Protein AF-A0A934B044-F1 (afdb_monomer)

Sequence (134 aa):
MINVTRPFIFTTALPPAIAAAASAAIVVIQREPERRTRLWSNRQRLFNGMQTLGFRMTPTVSPILPILVGNAATASAFAERLLTHGIYASAIRPPTVPDGTSRIRFTVTSEHTTEQIDEALHALDLAGRETGLL

Solvent-accessible surface area (backbone atoms only — not comparable to full-atom values): 7539 Å² total; per-residue (Å²): 132,94,82,78,63,55,79,68,73,77,45,83,78,78,56,67,70,58,55,50,52,55,55,51,51,54,54,48,60,72,74,44,59,64,46,58,54,39,23,52,52,47,32,48,52,48,52,50,50,44,49,73,67,58,51,54,63,57,95,66,97,60,54,52,50,41,39,58,58,19,45,55,67,60,19,46,52,39,27,52,41,22,40,77,60,72,38,89,44,52,51,48,32,70,89,83,35,63,83,68,54,8,18,38,48,43,72,55,47,52,81,62,49,72,65,60,45,51,52,47,49,51,29,46,54,55,27,26,50,77,66,69,68,93

Structure (mmCIF, N/CA/C/O backbone):
data_AF-A0A934B044-F1
#
_entry.id   AF-A0A934B044-F1
#
loop_
_atom_site.group_PDB
_atom_site.id
_atom_site.type_symbol
_atom_site.label_atom_id
_atom_site.label_alt_id
_atom_site.label_comp_id
_atom_site.label_asym_id
_atom_site.label_entity_id
_atom_site.label_seq_id
_atom_site.pdbx_PDB_ins_code
_atom_site.Cartn_x
_atom_site.Cartn_y
_atom_site.Cartn_z
_atom_site.occupancy
_atom_site.B_iso_or_equiv
_atom_site.auth_seq_id
_atom_site.auth_comp_id
_atom_site.auth_asym_id
_atom_site.auth_atom_id
_atom_site.pdbx_PDB_model_num
ATOM 1 N N . MET A 1 1 ? 40.350 15.496 -13.296 1.00 57.47 1 MET A N 1
ATOM 2 C CA . MET A 1 1 ? 39.333 14.425 -13.393 1.00 57.47 1 MET A CA 1
ATOM 3 C C . MET A 1 1 ? 37.968 15.100 -13.367 1.00 57.47 1 MET A C 1
ATOM 5 O O . MET A 1 1 ? 37.733 15.854 -12.437 1.00 57.47 1 MET A O 1
ATOM 9 N N . ILE A 1 2 ? 37.139 14.939 -14.404 1.00 80.69 2 ILE A N 1
ATOM 10 C CA . ILE A 1 2 ? 35.895 15.726 -14.585 1.00 80.69 2 ILE A CA 1
ATOM 11 C C . ILE A 1 2 ? 34.677 15.033 -13.927 1.00 80.69 2 ILE A C 1
ATOM 13 O O . ILE A 1 2 ? 33.677 15.674 -13.629 1.00 80.69 2 ILE A O 1
ATOM 17 N N . ASN A 1 3 ? 34.779 13.731 -13.629 1.00 79.19 3 ASN A N 1
ATOM 18 C CA . ASN A 1 3 ? 33.715 12.943 -12.996 1.00 79.19 3 ASN A CA 1
ATOM 19 C C . ASN A 1 3 ? 33.860 12.921 -11.463 1.00 79.19 3 ASN A C 1
ATOM 21 O O . ASN A 1 3 ? 34.905 12.517 -10.957 1.00 79.19 3 ASN A O 1
ATOM 25 N N . VAL A 1 4 ? 32.804 13.311 -10.733 1.00 90.94 4 VAL A N 1
ATOM 26 C CA . VAL A 1 4 ? 32.825 13.510 -9.262 1.00 90.94 4 VAL A CA 1
ATOM 27 C C . VAL A 1 4 ? 31.746 12.734 -8.481 1.00 90.94 4 VAL A C 1
ATOM 29 O O . VAL A 1 4 ? 31.647 12.862 -7.261 1.00 90.94 4 VAL A O 1
ATOM 32 N N . THR A 1 5 ? 30.948 11.885 -9.138 1.00 92.75 5 THR A N 1
ATOM 33 C CA . THR A 1 5 ? 29.835 11.154 -8.496 1.00 92.75 5 THR A CA 1
ATOM 34 C C . THR A 1 5 ? 30.320 9.927 -7.721 1.00 92.75 5 THR A C 1
ATOM 36 O O . THR A 1 5 ? 30.251 8.792 -8.192 1.00 92.75 5 THR A O 1
ATOM 39 N N . ARG A 1 6 ? 30.792 10.150 -6.492 1.00 93.19 6 ARG A N 1
ATOM 40 C CA . ARG A 1 6 ? 31.336 9.100 -5.613 1.00 93.19 6 ARG A CA 1
ATOM 41 C C . ARG A 1 6 ? 30.400 7.890 -5.420 1.00 93.19 6 ARG A C 1
ATOM 43 O O . ARG A 1 6 ? 30.906 6.780 -5.554 1.00 93.19 6 ARG A O 1
ATOM 50 N N . PRO A 1 7 ? 29.076 8.042 -5.183 1.00 94.25 7 PRO A N 1
ATOM 51 C CA . PRO A 1 7 ? 28.188 6.889 -4.992 1.00 94.25 7 PRO A CA 1
ATOM 52 C C . PRO A 1 7 ? 28.027 6.008 -6.234 1.00 94.25 7 PRO A C 1
ATOM 54 O O . PRO A 1 7 ? 27.652 4.853 -6.103 1.00 94.25 7 PRO A O 1
ATOM 57 N N . PHE A 1 8 ? 28.298 6.542 -7.427 1.00 93.00 8 PHE A N 1
ATOM 58 C CA . PHE A 1 8 ? 28.279 5.782 -8.676 1.00 93.00 8 PHE A CA 1
ATOM 59 C C . PHE A 1 8 ? 29.626 5.097 -8.941 1.00 93.00 8 PHE A C 1
ATOM 61 O O . PHE A 1 8 ? 29.664 3.948 -9.357 1.00 93.00 8 PHE A O 1
ATOM 68 N N . ILE A 1 9 ? 30.736 5.798 -8.684 1.00 93.69 9 ILE A N 1
ATOM 69 C CA . ILE A 1 9 ? 32.094 5.306 -8.968 1.00 93.69 9 ILE A CA 1
ATOM 70 C C . ILE A 1 9 ? 32.527 4.232 -7.963 1.00 93.69 9 ILE A C 1
ATOM 72 O O . ILE A 1 9 ? 33.170 3.257 -8.338 1.00 93.69 9 ILE A O 1
ATOM 76 N N . PHE A 1 10 ? 32.188 4.414 -6.685 1.00 94.81 10 PHE A N 1
ATOM 77 C CA . PHE A 1 10 ? 32.637 3.552 -5.587 1.00 94.81 10 PHE A CA 1
ATOM 78 C C . PHE A 1 10 ? 31.550 2.572 -5.126 1.00 94.81 10 PHE A C 1
ATOM 80 O O . PHE A 1 10 ? 31.486 2.226 -3.949 1.00 94.81 10 PHE A O 1
ATOM 87 N N . THR A 1 11 ? 30.688 2.132 -6.046 1.00 95.50 11 THR A N 1
ATOM 88 C CA . THR A 1 11 ? 29.696 1.080 -5.801 1.00 95.50 11 THR A CA 1
ATOM 89 C C . THR A 1 11 ? 29.814 -0.026 -6.844 1.00 95.50 11 THR A C 1
ATOM 91 O O . THR A 1 11 ? 30.271 0.202 -7.963 1.00 95.50 11 THR A O 1
ATOM 94 N N . THR A 1 12 ? 29.394 -1.237 -6.484 1.00 96.19 12 THR A N 1
ATOM 95 C CA . THR A 1 12 ? 29.324 -2.346 -7.444 1.00 96.19 12 THR A CA 1
ATOM 96 C C . THR A 1 12 ? 28.120 -2.147 -8.360 1.00 96.19 12 THR A C 1
ATOM 98 O O . THR A 1 12 ? 27.047 -1.745 -7.908 1.00 96.19 12 THR A O 1
ATOM 101 N N . ALA A 1 13 ? 28.293 -2.433 -9.651 1.00 96.44 13 ALA A N 1
ATOM 102 C CA . ALA A 1 13 ? 27.198 -2.382 -10.610 1.00 96.44 13 ALA A CA 1
ATOM 103 C C . ALA A 1 13 ? 26.060 -3.342 -10.219 1.00 96.44 13 ALA A C 1
ATOM 105 O O . ALA A 1 13 ? 26.281 -4.373 -9.579 1.00 96.44 13 ALA A O 1
ATOM 106 N N . LEU A 1 14 ? 24.834 -3.015 -10.640 1.00 97.12 14 LEU A N 1
ATOM 107 C CA . LEU A 1 14 ? 23.695 -3.911 -10.453 1.00 97.12 14 LEU A CA 1
ATOM 108 C C . LEU A 1 14 ? 23.957 -5.259 -11.147 1.00 97.12 14 LEU A C 1
ATOM 110 O O . LEU A 1 14 ? 24.478 -5.271 -12.266 1.00 97.12 14 LEU A O 1
ATOM 114 N N . PRO A 1 15 ? 23.552 -6.391 -10.540 1.00 98.38 15 PRO A N 1
ATOM 115 C CA . PRO A 1 15 ? 23.632 -7.685 -11.199 1.00 98.38 15 PRO A CA 1
ATOM 116 C C . PRO A 1 15 ? 22.897 -7.674 -12.551 1.00 98.38 15 PRO A C 1
ATOM 118 O O . PRO A 1 15 ? 21.796 -7.111 -12.629 1.00 98.38 15 PRO A O 1
ATOM 121 N N . PRO A 1 16 ? 23.425 -8.344 -13.595 1.00 98.25 16 PRO A N 1
ATOM 122 C CA . PRO A 1 16 ? 22.813 -8.347 -14.927 1.00 98.25 16 PRO A 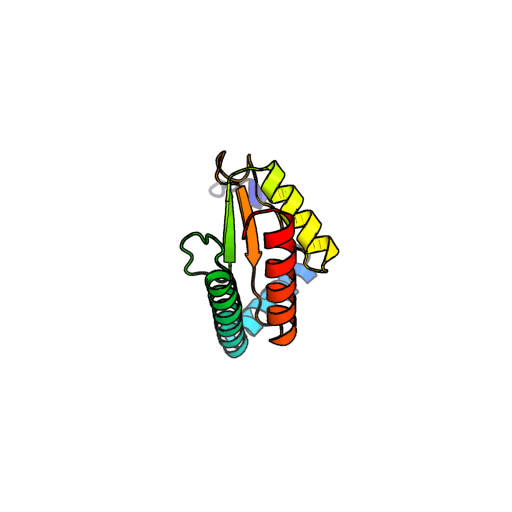CA 1
ATOM 123 C C . PRO A 1 16 ? 21.337 -8.766 -14.932 1.00 98.25 16 PRO A C 1
ATOM 125 O O . PRO A 1 16 ? 20.528 -8.166 -15.635 1.00 98.25 16 PRO A O 1
ATOM 128 N N . ALA A 1 17 ? 20.964 -9.741 -14.098 1.00 98.50 17 ALA A N 1
ATOM 129 C CA . ALA A 1 17 ? 19.583 -10.205 -13.978 1.00 98.50 17 ALA A CA 1
ATOM 130 C C . ALA A 1 17 ? 18.619 -9.102 -13.499 1.00 98.50 17 ALA A C 1
ATOM 132 O O . ALA A 1 17 ? 17.510 -8.987 -14.016 1.00 98.50 17 ALA A O 1
ATOM 133 N N . ILE A 1 18 ? 19.049 -8.250 -12.561 1.00 98.38 18 ILE A N 1
ATOM 134 C CA . ILE A 1 18 ? 18.235 -7.137 -12.050 1.00 98.38 18 ILE A CA 1
ATOM 135 C C . ILE A 1 18 ? 18.065 -6.062 -13.124 1.00 98.38 18 ILE A C 1
ATOM 137 O O . ILE A 1 18 ? 16.956 -5.576 -13.340 1.00 98.38 18 ILE A O 1
ATOM 141 N N . ALA A 1 19 ? 19.144 -5.726 -13.838 1.00 98.12 19 ALA A N 1
ATOM 142 C CA . ALA A 1 19 ? 19.090 -4.761 -14.935 1.00 98.12 19 ALA A CA 1
ATOM 143 C C . ALA A 1 19 ? 18.174 -5.241 -16.076 1.00 98.12 19 ALA A C 1
ATOM 145 O O . ALA A 1 19 ? 17.366 -4.464 -16.591 1.00 98.12 19 ALA A O 1
ATOM 146 N N . ALA A 1 20 ? 18.250 -6.527 -16.431 1.00 98.44 20 ALA A N 1
ATOM 147 C CA . ALA A 1 20 ? 17.395 -7.132 -17.447 1.00 98.44 20 ALA A CA 1
ATOM 148 C C . ALA A 1 20 ? 15.914 -7.132 -17.027 1.00 98.44 20 ALA A C 1
ATOM 150 O O . ALA A 1 20 ? 15.062 -6.698 -17.802 1.00 98.44 20 ALA A O 1
ATOM 151 N N . ALA A 1 21 ? 15.607 -7.540 -15.791 1.00 98.50 21 ALA A N 1
ATOM 152 C CA . ALA A 1 21 ? 14.240 -7.542 -15.270 1.00 98.50 21 ALA A CA 1
ATOM 153 C C . ALA A 1 21 ? 13.638 -6.127 -15.209 1.00 98.50 21 ALA A C 1
ATOM 155 O O . ALA A 1 21 ? 12.507 -5.921 -15.647 1.00 98.50 21 ALA A O 1
ATOM 156 N N . ALA A 1 22 ? 14.401 -5.135 -14.735 1.00 98.25 22 ALA A N 1
ATOM 157 C CA . ALA A 1 22 ? 13.960 -3.740 -14.708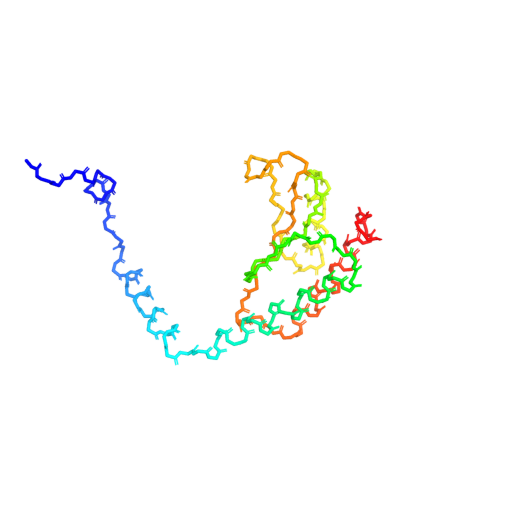 1.00 98.25 22 ALA A CA 1
ATOM 158 C C . ALA A 1 22 ? 13.705 -3.188 -16.123 1.00 98.25 22 ALA A C 1
ATOM 160 O O . ALA A 1 22 ? 12.701 -2.513 -16.352 1.00 98.25 22 ALA A O 1
ATOM 161 N N . SER A 1 23 ? 14.570 -3.525 -17.085 1.00 98.19 23 SER A N 1
ATOM 162 C CA . SER A 1 23 ? 14.399 -3.133 -18.491 1.00 98.19 23 SER A CA 1
ATOM 163 C C . SER A 1 23 ? 13.131 -3.743 -19.094 1.00 98.19 23 SER A C 1
ATOM 165 O O . SER A 1 23 ? 12.350 -3.040 -19.735 1.00 98.19 23 SER A O 1
ATOM 167 N N . ALA A 1 24 ? 12.877 -5.029 -18.834 1.00 98.38 24 ALA A N 1
ATOM 168 C CA . ALA A 1 24 ? 11.657 -5.702 -19.272 1.00 98.38 24 ALA A CA 1
ATOM 169 C C . ALA A 1 24 ? 10.399 -5.093 -18.628 1.00 98.38 24 ALA A C 1
ATOM 171 O O . ALA A 1 24 ? 9.406 -4.865 -19.318 1.00 98.38 24 ALA A O 1
ATOM 172 N N . ALA A 1 25 ? 10.448 -4.754 -17.335 1.00 97.94 25 ALA A N 1
ATOM 173 C CA . ALA A 1 25 ? 9.331 -4.125 -16.633 1.00 97.94 25 ALA A CA 1
ATOM 174 C C . ALA A 1 25 ? 8.938 -2.767 -17.243 1.00 97.94 25 ALA A C 1
ATOM 176 O O . ALA A 1 25 ? 7.749 -2.471 -17.358 1.00 97.94 25 ALA A O 1
ATOM 177 N N . ILE A 1 26 ? 9.908 -1.959 -17.693 1.00 98.00 26 ILE A N 1
ATOM 178 C CA . ILE A 1 26 ? 9.630 -0.694 -18.397 1.00 98.00 26 ILE A CA 1
ATOM 179 C C . ILE A 1 26 ? 8.856 -0.955 -19.695 1.00 98.00 26 ILE A C 1
ATOM 181 O O . ILE A 1 26 ? 7.866 -0.273 -19.962 1.00 98.00 26 ILE A O 1
ATOM 185 N N . VAL A 1 27 ? 9.265 -1.962 -20.474 1.00 98.12 27 VAL A N 1
ATOM 186 C CA . VAL A 1 27 ? 8.579 -2.340 -21.720 1.00 98.12 27 VAL A CA 1
ATOM 187 C C . VAL A 1 27 ? 7.144 -2.790 -21.442 1.00 98.12 27 VAL A C 1
ATOM 189 O O . VAL A 1 27 ? 6.228 -2.361 -22.143 1.00 98.12 27 VAL A O 1
ATOM 192 N N . VAL A 1 28 ? 6.932 -3.599 -20.401 1.00 97.75 28 VAL A N 1
ATOM 193 C CA . VAL A 1 28 ? 5.593 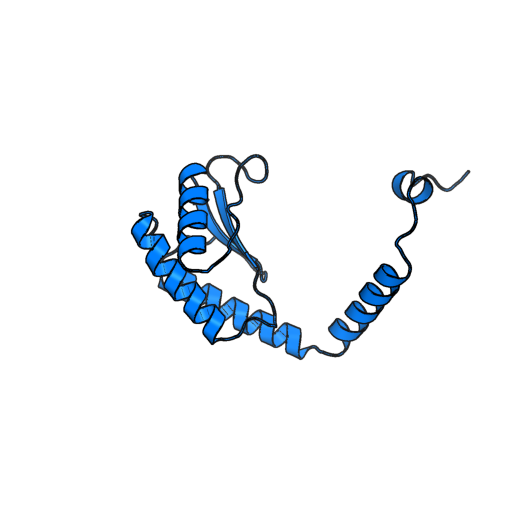-4.031 -19.967 1.00 97.75 28 VAL A CA 1
ATOM 194 C C . VAL A 1 28 ? 4.725 -2.823 -19.606 1.00 97.75 28 VAL A C 1
ATOM 196 O O . VAL A 1 28 ? 3.637 -2.671 -20.148 1.00 97.75 28 VAL A O 1
ATOM 199 N N . ILE A 1 29 ? 5.219 -1.902 -18.770 1.00 96.44 29 ILE A N 1
ATOM 200 C CA . ILE A 1 29 ? 4.462 -0.707 -18.349 1.00 96.44 29 ILE A CA 1
ATOM 201 C C . ILE A 1 29 ? 4.067 0.180 -19.542 1.00 96.44 29 ILE A C 1
ATOM 203 O O . ILE A 1 29 ? 3.008 0.808 -19.514 1.00 96.44 29 ILE A O 1
ATOM 207 N N . GLN A 1 30 ? 4.905 0.251 -20.579 1.00 97.25 30 GLN A N 1
ATOM 208 C CA . GLN A 1 30 ? 4.608 1.013 -21.794 1.00 97.25 30 GLN A CA 1
ATOM 209 C C . GLN A 1 30 ? 3.564 0.331 -22.686 1.00 97.25 30 GLN A C 1
ATOM 211 O O . GLN A 1 30 ? 2.761 1.023 -23.309 1.00 97.25 30 GLN A O 1
ATOM 216 N N . ARG A 1 31 ? 3.588 -1.004 -22.768 1.00 98.25 31 ARG A N 1
ATOM 217 C CA . ARG A 1 31 ? 2.732 -1.785 -23.675 1.00 98.25 31 ARG A CA 1
ATOM 218 C C . ARG A 1 31 ? 1.385 -2.180 -23.081 1.00 98.25 31 ARG A C 1
ATOM 220 O O . ARG A 1 31 ? 0.470 -2.437 -23.853 1.00 98.25 31 ARG A O 1
ATOM 227 N N . GLU A 1 32 ? 1.268 -2.207 -21.756 1.00 98.06 32 GLU A N 1
ATOM 228 C CA . GLU A 1 32 ? 0.095 -2.706 -21.025 1.00 98.06 32 GLU A CA 1
ATOM 229 C C . GLU A 1 32 ? -0.617 -1.572 -20.247 1.00 98.06 32 GLU A C 1
ATOM 231 O O . GLU A 1 32 ? -0.637 -1.561 -19.005 1.00 98.06 32 GLU A O 1
ATOM 236 N N . PRO A 1 33 ? -1.190 -0.556 -20.935 1.00 97.50 33 PRO A N 1
ATOM 237 C CA . PRO A 1 33 ? -1.864 0.572 -20.287 1.00 97.50 33 PRO A CA 1
ATOM 238 C C . PRO A 1 33 ? -3.075 0.146 -19.444 1.00 97.50 33 PRO A C 1
ATOM 240 O O . PRO A 1 33 ? -3.426 0.828 -18.478 1.00 97.50 33 PRO A O 1
ATOM 243 N N . GLU A 1 34 ? -3.687 -0.998 -19.746 1.00 98.25 34 GLU A N 1
ATOM 244 C CA . GLU A 1 34 ? -4.793 -1.573 -18.987 1.00 98.25 34 GLU A CA 1
ATOM 245 C C . GLU A 1 34 ? -4.426 -1.851 -17.525 1.00 98.25 34 GLU A C 1
ATOM 247 O O . GLU A 1 34 ? -5.288 -1.718 -16.655 1.00 98.25 34 GLU A O 1
ATOM 252 N N . ARG A 1 35 ? -3.151 -2.141 -17.210 1.00 97.69 35 ARG A N 1
ATOM 253 C CA . ARG A 1 35 ? -2.691 -2.255 -15.814 1.00 97.69 35 ARG A CA 1
ATOM 254 C C . ARG A 1 35 ? -2.878 -0.948 -15.061 1.00 97.69 35 ARG A C 1
ATOM 256 O O . ARG A 1 35 ? -3.336 -0.953 -13.920 1.00 97.69 35 ARG A O 1
ATOM 263 N N . ARG A 1 36 ? -2.569 0.187 -15.696 1.00 97.38 36 ARG A N 1
ATOM 264 C CA . ARG A 1 36 ? -2.757 1.515 -15.092 1.00 97.38 36 ARG A CA 1
ATOM 265 C C . ARG A 1 36 ? -4.240 1.828 -14.925 1.00 97.38 36 ARG A C 1
ATOM 267 O O . ARG A 1 36 ? -4.622 2.347 -13.882 1.00 97.38 36 ARG A O 1
ATOM 274 N N . THR A 1 37 ? -5.077 1.470 -15.896 1.00 98.00 37 THR A N 1
ATOM 275 C CA . THR A 1 37 ? -6.536 1.622 -15.776 1.00 98.00 37 THR A CA 1
ATOM 276 C C . THR A 1 37 ? -7.093 0.801 -14.610 1.00 98.00 37 THR A C 1
ATOM 278 O O . THR A 1 37 ? -7.815 1.349 -13.775 1.00 98.00 37 THR A O 1
ATOM 281 N N . ARG A 1 38 ? -6.702 -0.478 -14.482 1.00 98.25 38 ARG A N 1
ATOM 282 C CA . ARG A 1 38 ? -7.097 -1.336 -13.348 1.00 98.25 38 ARG A CA 1
ATOM 283 C C . ARG A 1 38 ? -6.620 -0.780 -12.013 1.00 98.25 38 ARG A C 1
ATOM 285 O O . ARG A 1 38 ? -7.416 -0.668 -11.091 1.00 98.25 38 ARG A O 1
ATOM 292 N N . LEU A 1 39 ? -5.359 -0.355 -11.925 1.00 98.31 39 LEU A N 1
ATOM 293 C CA . LEU A 1 39 ? -4.800 0.290 -10.734 1.00 98.31 39 LEU A CA 1
ATOM 294 C C . LEU A 1 39 ? -5.667 1.462 -10.253 1.00 98.31 39 LEU A C 1
ATOM 296 O O . LEU A 1 39 ? -5.961 1.560 -9.064 1.00 98.31 39 LEU A O 1
ATOM 300 N N . TRP A 1 40 ? -6.078 2.348 -11.165 1.00 98.25 40 TRP A N 1
ATOM 301 C CA . TRP A 1 40 ? -6.905 3.505 -10.817 1.00 98.25 40 TRP A CA 1
ATOM 302 C C . TRP A 1 40 ? -8.331 3.122 -10.427 1.00 98.25 40 TRP A C 1
ATOM 304 O O . TRP A 1 40 ? -8.866 3.701 -9.482 1.00 98.25 40 TRP A O 1
ATOM 314 N N . SER A 1 41 ? -8.920 2.127 -11.093 1.00 98.25 41 SER A N 1
ATOM 315 C CA . SER A 1 41 ? -10.225 1.576 -10.712 1.00 98.25 41 SER A CA 1
ATOM 316 C C . SER A 1 41 ? -10.185 0.971 -9.303 1.00 98.25 41 SER A C 1
ATOM 318 O O . SER A 1 41 ? -10.962 1.371 -8.435 1.00 98.25 41 SER A O 1
ATOM 320 N N . ASN A 1 42 ? -9.196 0.114 -9.037 1.00 98.56 42 ASN A N 1
ATOM 321 C CA . ASN A 1 42 ? -8.954 -0.505 -7.735 1.00 98.56 42 ASN A CA 1
ATOM 322 C C . ASN A 1 42 ? -8.743 0.550 -6.644 1.00 98.56 42 ASN A C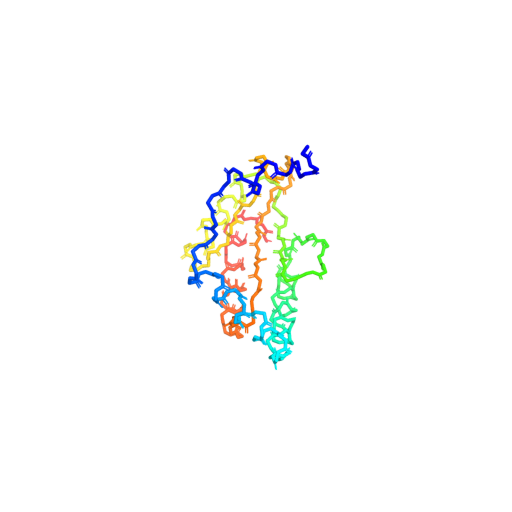 1
ATOM 324 O O . ASN A 1 42 ? -9.361 0.499 -5.579 1.00 98.56 42 ASN A O 1
ATOM 328 N N . ARG A 1 43 ? -7.902 1.555 -6.928 1.00 97.62 43 ARG A N 1
ATOM 329 C CA . ARG A 1 43 ? -7.665 2.687 -6.028 1.00 97.62 43 ARG A CA 1
ATOM 330 C C . ARG A 1 43 ? -8.971 3.387 -5.695 1.00 97.62 43 ARG A C 1
ATOM 332 O O . ARG A 1 43 ? -9.195 3.699 -4.530 1.00 97.62 43 ARG A O 1
ATOM 339 N N . GLN A 1 44 ? -9.806 3.675 -6.694 1.00 97.56 44 GLN A N 1
ATOM 340 C CA . GLN A 1 44 ? -11.048 4.413 -6.482 1.00 97.56 44 GLN A CA 1
ATOM 341 C C . GLN A 1 44 ? -12.051 3.607 -5.658 1.00 97.56 44 GLN A C 1
ATOM 343 O O . GLN A 1 44 ? -12.685 4.173 -4.771 1.00 97.56 44 GLN A O 1
ATOM 348 N N . ARG A 1 45 ? -12.153 2.296 -5.904 1.00 98.12 45 ARG A N 1
ATOM 349 C CA . ARG A 1 45 ? -13.006 1.397 -5.120 1.00 98.12 45 ARG A CA 1
ATOM 350 C C . ARG A 1 45 ? -12.609 1.405 -3.647 1.00 98.12 45 ARG A C 1
ATOM 352 O O . ARG A 1 45 ? -13.447 1.703 -2.800 1.00 98.1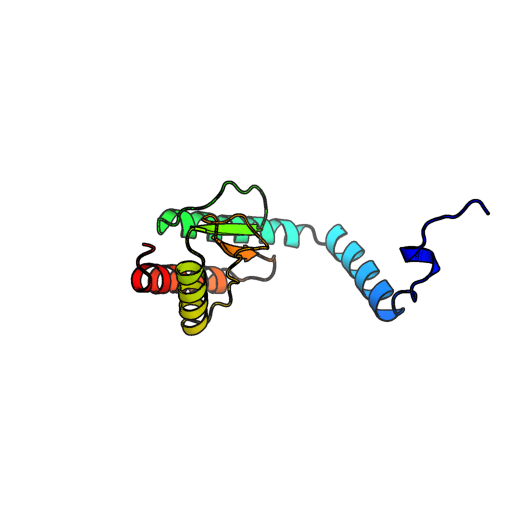2 45 ARG A O 1
ATOM 359 N N . LEU A 1 46 ? -11.329 1.162 -3.354 1.00 98.12 46 LEU A N 1
ATOM 360 C CA . LEU A 1 46 ? -10.832 1.143 -1.977 1.00 98.12 46 LEU A CA 1
ATOM 361 C C . LEU A 1 46 ? -10.985 2.516 -1.303 1.00 98.12 46 LEU A C 1
ATOM 363 O O . LEU A 1 46 ? -11.436 2.599 -0.167 1.00 98.12 46 LEU A O 1
ATOM 367 N N . PHE A 1 47 ? -10.665 3.599 -2.018 1.00 97.44 47 PHE A N 1
ATOM 368 C CA . PHE A 1 47 ? -10.801 4.969 -1.518 1.00 97.44 47 PHE A CA 1
ATOM 369 C C . PHE A 1 47 ? -12.247 5.320 -1.156 1.00 97.44 47 PHE A C 1
ATOM 371 O O . PHE A 1 47 ? -12.489 5.863 -0.080 1.00 97.44 47 PHE A O 1
ATOM 378 N N . ASN A 1 48 ? -13.199 4.995 -2.034 1.00 96.88 48 ASN A N 1
ATOM 379 C CA . ASN A 1 48 ? -14.618 5.218 -1.782 1.00 96.88 48 ASN A CA 1
ATOM 380 C C . ASN A 1 48 ? -15.091 4.388 -0.588 1.00 96.88 48 ASN A C 1
ATOM 382 O O . ASN A 1 48 ? -15.725 4.938 0.304 1.00 96.88 48 ASN A O 1
ATOM 386 N N . GLY A 1 49 ? -14.724 3.104 -0.529 1.00 97.94 49 GLY A N 1
ATOM 387 C CA . GLY A 1 49 ? -15.082 2.236 0.590 1.00 97.94 49 GLY A CA 1
ATOM 388 C C . GLY A 1 49 ? -14.550 2.751 1.929 1.00 97.94 49 GLY A C 1
ATOM 389 O O . GLY A 1 49 ? -15.311 2.862 2.882 1.00 97.94 49 GLY A O 1
ATOM 390 N N . MET A 1 50 ? -13.279 3.165 1.993 1.00 97.44 50 MET A N 1
ATOM 391 C CA . MET A 1 50 ? -12.692 3.757 3.204 1.00 97.44 50 MET A CA 1
ATOM 392 C C . MET A 1 50 ? -13.430 5.027 3.652 1.00 97.44 50 MET A C 1
ATOM 394 O O . MET A 1 50 ? -13.634 5.222 4.849 1.00 97.44 50 MET A O 1
ATOM 398 N N . GLN A 1 51 ? -13.844 5.882 2.711 1.00 95.75 51 GLN A N 1
ATOM 399 C CA . GLN A 1 51 ? -14.647 7.064 3.038 1.00 95.75 51 GLN A CA 1
ATOM 400 C C . GLN A 1 51 ? -16.042 6.700 3.535 1.00 95.75 51 GLN A C 1
ATOM 402 O O . GLN A 1 51 ? -16.498 7.277 4.517 1.00 95.75 51 GLN A O 1
ATOM 407 N N . THR A 1 52 ? -16.711 5.748 2.882 1.00 97.25 52 THR A N 1
ATOM 408 C CA . THR A 1 52 ? -18.039 5.275 3.287 1.00 97.25 52 THR A CA 1
ATOM 409 C C . THR A 1 52 ? -18.019 4.671 4.689 1.00 97.25 52 THR A C 1
ATOM 411 O O . THR A 1 52 ? -18.959 4.890 5.445 1.00 97.25 52 THR A O 1
ATOM 414 N N . LEU A 1 53 ? -16.942 3.971 5.058 1.00 97.62 53 LEU A N 1
ATOM 415 C CA . LEU A 1 53 ? -16.753 3.448 6.413 1.00 97.62 53 LEU A CA 1
ATOM 416 C C . LEU A 1 53 ? -16.561 4.550 7.466 1.00 97.62 53 LEU A C 1
ATOM 418 O O . LEU A 1 53 ? -16.823 4.304 8.634 1.00 97.62 53 LEU A O 1
ATOM 422 N N . GLY A 1 54 ? -16.144 5.758 7.070 1.00 96.88 54 GLY A N 1
ATOM 423 C CA . GLY A 1 54 ? -15.950 6.895 7.976 1.00 96.88 54 GLY A CA 1
ATOM 424 C C . GLY A 1 54 ? -14.495 7.166 8.366 1.00 96.88 54 GLY A C 1
ATOM 425 O O . GLY A 1 54 ? -14.238 8.008 9.226 1.00 96.88 54 GLY A O 1
ATOM 426 N N . PHE A 1 55 ? -13.517 6.511 7.729 1.00 97.06 55 PHE A N 1
ATOM 427 C CA . PHE A 1 55 ? -12.109 6.746 8.048 1.00 97.06 55 PHE A CA 1
ATOM 428 C C . PHE A 1 55 ? -11.646 8.153 7.665 1.00 97.06 55 PHE A C 1
ATOM 430 O O . PHE A 1 55 ? -11.887 8.655 6.562 1.00 97.06 55 PHE A O 1
ATOM 437 N N . ARG A 1 56 ? -10.850 8.762 8.549 1.00 93.94 56 ARG A N 1
ATOM 438 C CA . ARG A 1 56 ? -10.177 10.031 8.266 1.00 93.94 56 ARG A CA 1
ATOM 439 C C . ARG A 1 56 ? -8.988 9.816 7.330 1.00 93.94 56 ARG A C 1
ATOM 441 O O . ARG A 1 56 ? -7.906 9.406 7.741 1.00 93.94 56 ARG A O 1
ATOM 448 N N . MET A 1 57 ? -9.176 10.156 6.064 1.00 93.50 57 MET A N 1
ATOM 449 C CA . MET A 1 57 ? -8.155 10.055 5.018 1.00 93.50 57 MET A CA 1
ATOM 450 C C . MET A 1 57 ? -7.383 11.373 4.877 1.00 93.50 57 MET A C 1
ATOM 452 O O . MET A 1 57 ? -7.972 12.449 4.998 1.00 93.50 57 MET A O 1
ATOM 456 N N . THR A 1 58 ? -6.080 11.331 4.570 1.00 88.62 58 THR A N 1
ATOM 457 C CA . THR A 1 58 ? -5.394 12.554 4.104 1.00 88.62 58 THR A CA 1
ATOM 458 C C . THR A 1 58 ? -5.617 12.751 2.602 1.00 88.62 58 THR A C 1
ATOM 460 O O . THR A 1 58 ? -5.721 11.755 1.878 1.00 88.62 58 THR A O 1
ATOM 463 N N . PRO A 1 59 ? -5.633 13.999 2.092 1.00 87.94 59 PRO A N 1
ATOM 464 C CA . PRO A 1 59 ? -5.712 14.247 0.657 1.00 87.94 59 PRO A CA 1
ATOM 465 C C . PRO A 1 59 ? -4.636 13.462 -0.098 1.00 87.94 59 PRO A C 1
ATOM 467 O O . PRO A 1 59 ? -3.457 13.499 0.255 1.00 87.94 59 PRO A O 1
ATOM 470 N N . THR A 1 60 ? -5.045 12.716 -1.121 1.00 91.69 60 THR A N 1
ATOM 471 C CA . THR A 1 60 ? -4.142 11.918 -1.954 1.00 91.69 60 THR A CA 1
ATOM 472 C C . THR A 1 60 ? -4.652 11.887 -3.385 1.00 91.69 60 THR A C 1
ATOM 474 O O . THR A 1 60 ? -5.836 11.666 -3.637 1.00 91.69 60 THR A O 1
ATOM 477 N N . VAL A 1 61 ? -3.735 12.081 -4.328 1.00 93.00 61 VAL A N 1
ATOM 478 C CA . VAL A 1 61 ? -3.967 11.976 -5.777 1.00 93.00 61 VAL A CA 1
ATOM 479 C C . VAL A 1 61 ? -3.218 10.780 -6.370 1.00 93.00 61 VAL A C 1
ATOM 481 O O . VAL A 1 61 ? -2.934 10.749 -7.559 1.00 93.00 61 VAL A O 1
ATOM 484 N N . SER A 1 62 ? -2.850 9.805 -5.532 1.00 96.56 62 SER A N 1
ATOM 485 C CA . SER A 1 62 ? -2.014 8.660 -5.906 1.00 96.56 62 SER A CA 1
ATOM 486 C C . SER A 1 62 ? -2.672 7.315 -5.543 1.00 96.56 62 SER A C 1
ATOM 488 O O . SER A 1 62 ? -3.671 7.297 -4.814 1.00 96.56 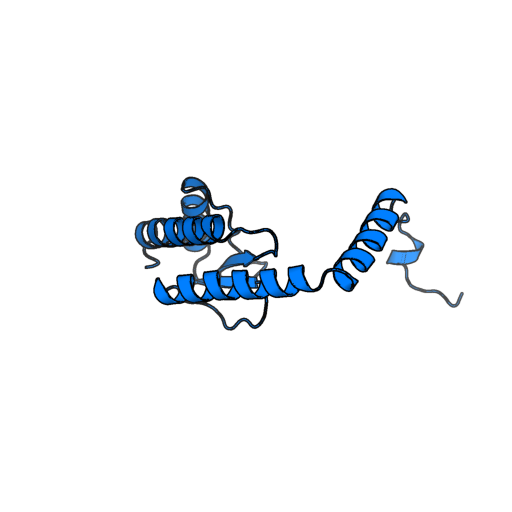62 SER A O 1
ATOM 490 N N . PRO A 1 63 ? -2.097 6.179 -5.990 1.00 96.75 63 PRO A N 1
ATOM 491 C CA . PRO A 1 63 ? -2.446 4.835 -5.510 1.00 96.75 63 PRO A CA 1
ATOM 492 C C . PRO A 1 63 ? -2.087 4.543 -4.044 1.00 96.75 63 PRO A C 1
ATOM 494 O O . PRO A 1 63 ? -2.325 3.435 -3.564 1.00 96.75 63 PRO A O 1
ATOM 497 N N . ILE A 1 64 ? -1.501 5.511 -3.332 1.00 97.06 64 ILE A N 1
ATOM 498 C CA . ILE A 1 64 ? -1.210 5.419 -1.903 1.00 97.06 64 ILE A CA 1
ATOM 499 C C . ILE A 1 64 ? -2.363 6.064 -1.133 1.00 97.06 64 ILE A C 1
ATOM 501 O O . ILE A 1 64 ? -2.639 7.257 -1.296 1.00 97.06 64 ILE A O 1
ATOM 505 N N . LEU A 1 65 ? -3.015 5.274 -0.282 1.00 97.25 65 LEU A N 1
ATOM 506 C CA . LEU A 1 65 ? -4.172 5.661 0.519 1.00 97.25 65 LEU A CA 1
ATOM 507 C C . LEU A 1 65 ? -3.814 5.640 2.016 1.00 97.25 65 LEU A C 1
ATOM 509 O O . LEU A 1 65 ? -3.720 4.569 2.619 1.00 97.25 65 LEU A O 1
ATOM 513 N N . PRO A 1 66 ? -3.540 6.810 2.613 1.00 96.56 66 PRO A N 1
ATOM 514 C CA . PRO A 1 66 ? -3.231 6.931 4.034 1.00 96.56 66 PRO A CA 1
ATOM 515 C C . PRO A 1 66 ? -4.484 7.173 4.897 1.00 96.56 66 PRO A C 1
ATOM 517 O O . PRO A 1 66 ? -5.153 8.200 4.755 1.00 96.56 66 PRO A O 1
ATOM 520 N N . ILE A 1 67 ? -4.728 6.284 5.861 1.00 97.44 67 ILE A N 1
ATOM 521 C CA . ILE A 1 67 ? -5.700 6.490 6.946 1.00 97.44 67 ILE A CA 1
ATOM 522 C C . ILE A 1 67 ? -4.975 7.162 8.112 1.00 97.44 67 ILE A C 1
ATOM 524 O O . ILE A 1 67 ? -4.045 6.584 8.678 1.00 97.44 67 ILE A O 1
ATOM 528 N N . LEU A 1 68 ? -5.370 8.385 8.466 1.00 96.88 68 LEU A N 1
ATOM 529 C CA . LEU A 1 68 ? -4.776 9.140 9.566 1.00 96.88 68 LEU A CA 1
ATOM 530 C C . LEU A 1 68 ? -5.297 8.621 10.910 1.00 96.88 68 LEU A C 1
ATOM 532 O O . LEU A 1 68 ? -6.485 8.717 11.194 1.00 96.88 68 LEU A O 1
ATOM 536 N N . VAL A 1 69 ? -4.382 8.139 11.750 1.00 97.12 69 VAL A N 1
ATOM 537 C CA . VAL A 1 69 ? -4.673 7.615 13.097 1.00 97.12 69 VAL A CA 1
ATOM 538 C C . VAL A 1 69 ? -4.195 8.581 14.188 1.00 97.12 69 VAL A C 1
ATOM 540 O O . VAL A 1 69 ? -4.805 8.723 15.240 1.00 97.12 69 VAL A O 1
ATOM 543 N N . GLY A 1 70 ? -3.090 9.280 13.933 1.00 95.62 70 GLY A N 1
ATOM 544 C CA . GLY A 1 70 ? -2.484 10.249 14.836 1.00 95.62 70 GLY A CA 1
ATOM 545 C C . GLY A 1 70 ? -1.530 9.613 15.844 1.00 95.62 70 GLY A C 1
ATOM 546 O O . GLY A 1 70 ? -0.308 9.738 15.700 1.00 95.62 70 GLY A O 1
ATOM 547 N N . ASN A 1 71 ? -2.068 8.911 16.843 1.00 96.56 71 ASN A N 1
ATOM 548 C CA . ASN A 1 71 ? -1.268 8.267 17.888 1.00 96.56 71 ASN A CA 1
ATOM 549 C C . ASN A 1 71 ? -0.530 7.021 17.356 1.00 96.56 71 ASN A C 1
ATOM 551 O O . ASN A 1 71 ? -1.105 6.197 16.646 1.00 96.56 71 ASN A O 1
ATOM 555 N N . ALA A 1 72 ? 0.752 6.878 17.707 1.00 97.19 72 ALA A N 1
ATOM 556 C CA . ALA A 1 72 ? 1.591 5.781 17.226 1.00 97.19 72 ALA A CA 1
ATOM 557 C C . ALA A 1 72 ? 1.188 4.407 17.787 1.00 97.19 72 ALA A C 1
ATOM 559 O O . ALA A 1 72 ? 1.224 3.428 17.048 1.00 97.19 72 ALA A O 1
ATOM 560 N N . ALA A 1 73 ? 0.789 4.327 19.060 1.00 97.00 73 ALA A N 1
ATOM 561 C CA . ALA A 1 73 ? 0.353 3.079 19.683 1.00 97.00 73 ALA A CA 1
ATOM 562 C C . ALA A 1 73 ? -0.980 2.606 19.090 1.00 97.00 73 ALA A C 1
ATOM 564 O O . ALA A 1 73 ? -1.098 1.442 18.717 1.00 97.00 73 ALA A O 1
ATOM 565 N N . THR A 1 74 ? -1.940 3.518 18.905 1.00 97.12 74 THR A N 1
ATOM 566 C CA . THR A 1 74 ? -3.210 3.208 18.231 1.00 97.12 74 THR A CA 1
ATOM 567 C C . THR A 1 74 ? -2.983 2.755 16.789 1.00 97.12 74 THR A C 1
ATOM 569 O O . THR A 1 74 ? -3.601 1.792 16.350 1.00 97.12 74 THR A O 1
ATOM 572 N N . ALA A 1 75 ? -2.059 3.390 16.054 1.00 97.81 75 ALA A N 1
ATOM 573 C CA . ALA A 1 75 ? -1.725 2.973 14.691 1.00 97.81 75 ALA A CA 1
ATOM 574 C C . ALA A 1 75 ? -1.123 1.560 14.649 1.00 97.81 75 ALA A C 1
ATOM 576 O O . ALA A 1 75 ? -1.511 0.765 13.798 1.00 97.81 75 ALA A O 1
ATOM 577 N N . SER A 1 76 ? -0.213 1.226 15.569 1.00 97.69 76 SER A N 1
ATOM 578 C CA . SER A 1 76 ? 0.341 -0.130 15.669 1.00 97.69 76 SER A CA 1
ATOM 579 C C . SER A 1 76 ? -0.732 -1.159 16.025 1.00 97.69 76 SER A C 1
ATOM 581 O O . SER A 1 76 ? -0.840 -2.168 15.338 1.00 97.69 76 SER A O 1
ATOM 583 N N . ALA A 1 77 ? -1.571 -0.875 17.026 1.00 97.88 77 ALA A N 1
ATOM 584 C CA . ALA A 1 77 ? -2.655 -1.769 17.427 1.00 97.88 77 ALA A CA 1
ATOM 585 C C . ALA A 1 77 ? -3.644 -2.009 16.275 1.00 97.88 77 ALA A C 1
ATOM 587 O O . ALA A 1 77 ? -4.037 -3.142 16.016 1.00 97.88 77 ALA A O 1
ATOM 588 N N . PHE A 1 78 ? -4.001 -0.963 15.528 1.00 98.25 78 PHE A N 1
ATOM 589 C CA . PHE A 1 78 ? -4.872 -1.091 14.363 1.00 98.25 78 PHE A CA 1
ATOM 590 C C . PHE A 1 78 ? -4.238 -1.924 13.241 1.00 98.25 78 PHE A C 1
ATOM 592 O O . PHE A 1 78 ? -4.907 -2.788 12.680 1.00 98.25 78 PHE A O 1
ATOM 599 N N . ALA A 1 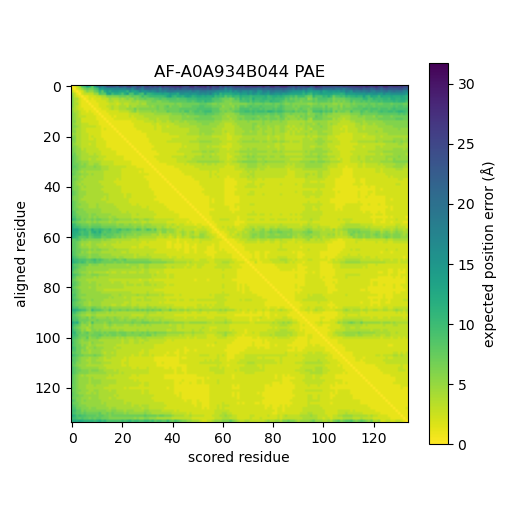79 ? -2.944 -1.743 12.958 1.00 98.19 79 ALA A N 1
ATOM 600 C CA . ALA A 1 79 ? -2.223 -2.590 12.006 1.00 98.19 79 ALA A CA 1
ATOM 601 C C . ALA A 1 79 ? -2.165 -4.063 12.448 1.00 98.19 79 ALA A C 1
ATOM 603 O O . ALA A 1 79 ? -2.329 -4.959 11.622 1.00 98.19 79 ALA A O 1
ATOM 604 N N . GLU A 1 80 ? -1.967 -4.325 13.742 1.00 98.00 80 GLU A N 1
ATOM 605 C CA . GLU A 1 80 ? -1.997 -5.681 14.302 1.00 98.00 80 GLU A CA 1
ATOM 606 C C . GLU A 1 80 ? -3.386 -6.313 14.167 1.00 98.00 80 GLU A C 1
ATOM 608 O O . GLU A 1 80 ? -3.491 -7.455 13.721 1.00 98.00 80 GLU A O 1
ATOM 613 N N . ARG A 1 81 ? -4.463 -5.573 14.469 1.00 98.19 81 ARG A N 1
ATOM 614 C CA . ARG A 1 81 ? -5.839 -6.060 14.273 1.00 98.19 81 ARG A CA 1
ATOM 615 C C . ARG A 1 81 ? -6.135 -6.354 12.807 1.00 98.19 81 ARG A C 1
ATOM 617 O O . ARG A 1 81 ? -6.644 -7.432 12.508 1.00 98.19 81 ARG A O 1
ATOM 624 N N . LEU A 1 82 ? -5.750 -5.470 11.887 1.00 98.25 82 LEU A N 1
ATOM 625 C CA . LEU A 1 82 ? -5.866 -5.730 10.448 1.00 98.25 82 LEU A CA 1
ATOM 626 C C . LEU A 1 82 ? -5.152 -7.024 10.047 1.00 98.25 82 LEU A C 1
ATOM 628 O O . LEU A 1 82 ? -5.723 -7.833 9.317 1.00 98.25 82 LEU A O 1
ATOM 632 N N . LEU A 1 83 ? -3.952 -7.263 10.584 1.00 98.12 83 LEU A N 1
ATOM 633 C CA . LEU A 1 83 ? -3.208 -8.490 10.322 1.00 98.12 83 LEU A CA 1
ATOM 634 C C . LEU A 1 83 ? -3.937 -9.733 10.851 1.00 98.12 83 LEU A C 1
ATOM 636 O O . LEU A 1 83 ? -3.951 -10.752 10.164 1.00 98.12 83 LEU A O 1
ATOM 640 N N . THR A 1 84 ? -4.587 -9.657 12.020 1.00 98.00 84 THR A N 1
ATOM 641 C CA . THR A 1 84 ? -5.413 -10.771 12.527 1.00 98.00 84 THR A CA 1
ATOM 642 C C . THR A 1 84 ? -6.623 -11.077 11.644 1.00 98.00 84 THR A C 1
ATOM 644 O O . THR A 1 84 ? -7.050 -12.227 11.587 1.00 98.00 84 THR A O 1
ATOM 647 N N . HIS A 1 85 ? -7.113 -10.083 10.897 1.00 97.88 85 HIS A N 1
ATOM 648 C CA . HIS A 1 85 ? -8.164 -10.232 9.882 1.00 97.88 85 HIS A CA 1
ATOM 649 C C . HIS A 1 85 ? -7.605 -10.529 8.477 1.00 97.88 85 HIS A C 1
ATOM 651 O O . HIS A 1 85 ? -8.328 -10.442 7.489 1.00 97.88 85 HIS A O 1
ATOM 657 N N . GLY A 1 86 ? -6.317 -10.876 8.365 1.00 97.19 86 GLY A N 1
ATOM 658 C CA . GLY A 1 86 ? -5.681 -11.292 7.111 1.00 97.19 86 GLY A CA 1
ATOM 659 C C . GLY A 1 86 ? -5.154 -10.155 6.229 1.00 97.19 86 GLY A C 1
ATOM 660 O O . GLY A 1 86 ? -4.640 -10.421 5.144 1.00 97.19 86 GLY A O 1
ATOM 661 N N . ILE A 1 87 ? -5.219 -8.898 6.681 1.00 98.06 87 ILE A N 1
ATOM 662 C CA . ILE A 1 87 ? -4.781 -7.730 5.908 1.00 98.06 87 ILE A CA 1
ATOM 663 C C . ILE A 1 87 ? -3.482 -7.161 6.469 1.00 98.06 87 ILE A C 1
ATOM 665 O O . ILE A 1 87 ? -3.442 -6.535 7.527 1.00 98.06 87 ILE A O 1
ATOM 669 N N . TYR A 1 88 ? -2.397 -7.301 5.709 1.00 97.38 88 TYR A N 1
ATOM 670 C CA . TYR A 1 88 ? -1.140 -6.638 6.037 1.00 97.38 88 TYR A CA 1
ATOM 671 C C . TYR A 1 88 ? -1.138 -5.185 5.543 1.00 97.38 88 TYR A C 1
ATOM 673 O O . TYR A 1 88 ? -0.997 -4.917 4.348 1.00 97.38 88 TYR A O 1
ATOM 681 N N . ALA A 1 89 ? -1.236 -4.234 6.475 1.00 95.75 89 ALA A N 1
ATOM 682 C CA . ALA A 1 89 ? -1.083 -2.809 6.197 1.00 95.75 89 ALA A CA 1
ATOM 683 C C . ALA A 1 89 ? -0.160 -2.150 7.231 1.00 95.75 89 ALA A C 1
ATOM 685 O O . ALA A 1 89 ? -0.353 -2.270 8.438 1.00 95.75 89 ALA A O 1
ATOM 686 N N . SER A 1 90 ? 0.871 -1.447 6.758 1.00 92.06 90 SER A N 1
ATOM 687 C CA . SER A 1 90 ? 1.923 -0.921 7.632 1.00 92.06 90 SER A CA 1
ATOM 688 C C . SER A 1 90 ? 1.482 0.346 8.371 1.00 92.06 90 SER A C 1
ATOM 690 O O . SER A 1 90 ? 1.021 1.312 7.750 1.00 92.06 90 SER A O 1
ATOM 692 N N . ALA A 1 91 ? 1.694 0.360 9.690 1.00 97.25 91 ALA A N 1
ATOM 693 C CA . ALA A 1 91 ? 1.642 1.565 10.506 1.00 97.25 91 ALA A CA 1
ATOM 694 C C . ALA A 1 91 ? 2.910 2.404 10.295 1.00 97.25 91 ALA A C 1
ATOM 696 O O . ALA A 1 91 ? 4.012 2.022 10.692 1.00 97.25 91 ALA A O 1
ATOM 697 N N . ILE A 1 92 ? 2.745 3.578 9.692 1.00 97.69 92 ILE A N 1
ATOM 698 C CA . ILE A 1 92 ? 3.808 4.566 9.523 1.00 97.69 92 ILE A CA 1
ATOM 699 C C . ILE A 1 92 ? 3.742 5.545 10.693 1.00 97.69 92 ILE A C 1
ATOM 701 O O . ILE A 1 92 ? 2.713 6.181 10.928 1.00 97.69 92 ILE A O 1
ATOM 705 N N . ARG A 1 93 ? 4.849 5.660 11.421 1.00 97.38 93 ARG A N 1
ATOM 706 C CA . ARG A 1 93 ? 4.964 6.378 12.696 1.00 97.38 93 ARG A CA 1
ATOM 707 C C . ARG A 1 93 ? 6.321 7.100 12.787 1.00 97.38 93 ARG A C 1
ATOM 709 O O . ARG A 1 93 ? 7.182 6.853 11.935 1.00 97.38 93 ARG A O 1
ATOM 716 N N . PRO A 1 94 ? 6.525 8.010 13.754 1.00 96.19 94 PRO A N 1
ATOM 717 C CA . PRO A 1 94 ? 7.813 8.669 13.958 1.00 96.19 94 PRO A CA 1
ATOM 718 C C . PRO A 1 94 ? 8.979 7.667 14.052 1.00 96.19 94 PRO A C 1
ATOM 720 O O . PRO A 1 94 ? 8.799 6.586 14.624 1.00 96.19 94 PRO A O 1
ATOM 723 N N . PRO A 1 95 ? 10.159 7.986 13.477 1.00 95.69 95 PRO A N 1
ATOM 724 C CA . PRO A 1 95 ? 10.549 9.268 12.868 1.00 95.69 95 PRO A CA 1
ATOM 725 C C . PRO A 1 95 ? 10.144 9.439 11.388 1.00 95.69 95 PRO A C 1
ATOM 727 O O . PRO A 1 95 ? 10.449 10.462 10.784 1.00 95.69 95 PRO A O 1
ATOM 730 N N . THR A 1 96 ? 9.478 8.457 10.769 1.00 95.44 96 THR A N 1
ATOM 731 C CA . THR A 1 96 ? 9.127 8.501 9.334 1.00 95.44 96 THR A CA 1
ATOM 732 C C . THR A 1 96 ? 8.046 9.539 9.013 1.00 95.44 96 THR A C 1
ATOM 734 O O . THR A 1 96 ? 7.989 10.050 7.896 1.00 95.44 96 THR A O 1
ATOM 737 N N . VAL A 1 97 ? 7.185 9.856 9.982 1.00 95.44 97 VAL A N 1
ATOM 738 C CA . VAL A 1 97 ? 6.184 10.933 9.911 1.00 95.44 97 VAL A CA 1
ATOM 739 C C . VAL A 1 97 ? 6.241 11.778 11.188 1.00 95.44 97 VAL A C 1
ATOM 741 O O . VAL A 1 97 ? 6.672 11.254 12.214 1.00 95.44 97 VAL A O 1
ATOM 744 N N . PRO A 1 98 ? 5.798 13.051 11.161 1.00 96.06 98 PRO A N 1
ATOM 745 C CA . PRO A 1 98 ? 5.726 13.882 12.361 1.00 96.06 98 PRO A CA 1
ATOM 746 C C . PRO A 1 98 ? 4.862 13.270 13.470 1.00 96.06 98 PRO A C 1
ATOM 748 O O . PRO A 1 98 ? 3.890 12.552 13.190 1.00 96.06 98 PRO A O 1
ATOM 751 N N . ASP A 1 99 ? 5.172 13.617 14.718 1.00 94.81 99 ASP A N 1
ATOM 752 C CA . ASP A 1 99 ? 4.380 13.235 15.888 1.00 94.81 99 ASP A CA 1
ATOM 753 C C . ASP A 1 99 ? 2.910 13.640 15.733 1.00 94.81 99 ASP A C 1
ATOM 755 O O . ASP A 1 99 ? 2.573 14.654 15.122 1.00 94.81 99 ASP A O 1
ATOM 759 N N . GLY A 1 100 ? 2.009 12.803 16.250 1.00 95.31 100 GLY A N 1
ATOM 760 C CA . GLY A 1 100 ? 0.566 13.025 16.126 1.00 95.31 100 GLY A CA 1
ATOM 761 C C . GLY A 1 100 ? 0.014 12.852 14.706 1.00 95.31 100 GLY A C 1
ATOM 762 O O . GLY A 1 100 ? -1.160 13.137 14.481 1.00 95.31 100 GLY A O 1
ATOM 763 N N . THR A 1 101 ? 0.816 12.364 13.747 1.00 96.38 101 THR A N 1
ATOM 764 C CA . THR A 1 101 ? 0.374 12.105 12.361 1.00 96.38 101 THR A CA 1
ATOM 765 C C . THR A 1 101 ? 0.606 10.664 11.893 1.00 96.38 101 THR A C 1
ATOM 767 O O . THR A 1 101 ? 0.711 10.401 10.684 1.00 96.38 101 THR A O 1
ATOM 770 N N . SER A 1 102 ? 0.672 9.722 12.842 1.00 97.75 102 SER A N 1
ATOM 771 C CA . SER A 1 102 ? 0.781 8.288 12.542 1.00 97.75 102 SER A CA 1
ATOM 772 C C . SER A 1 102 ? -0.393 7.832 11.679 1.00 97.75 102 SER A C 1
ATOM 774 O O . SER A 1 102 ? -1.506 8.349 11.801 1.00 97.75 102 SER A O 1
ATOM 776 N N . ARG A 1 103 ? -0.152 6.900 10.761 1.00 97.75 103 ARG A N 1
ATOM 777 C CA . ARG A 1 103 ? -1.136 6.527 9.738 1.00 97.75 103 ARG A CA 1
ATOM 778 C C . ARG A 1 103 ? -0.957 5.094 9.271 1.00 97.75 103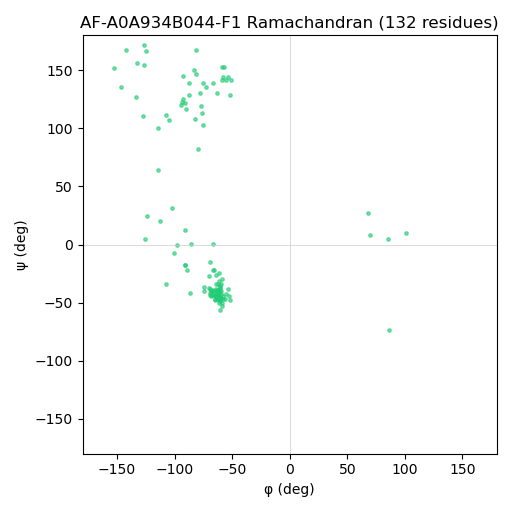 ARG A C 1
ATOM 780 O O . ARG A 1 103 ? 0.169 4.604 9.241 1.00 97.75 103 ARG A O 1
ATOM 787 N N . ILE A 1 104 ? -2.038 4.461 8.834 1.00 97.75 104 ILE A N 1
ATOM 788 C CA . ILE A 1 104 ? -1.951 3.211 8.077 1.00 97.75 104 ILE A CA 1
ATOM 789 C C . ILE A 1 104 ? -1.810 3.550 6.601 1.00 97.75 104 ILE A C 1
ATOM 791 O O . ILE A 1 104 ? -2.589 4.340 6.068 1.00 97.75 104 ILE A O 1
ATOM 795 N N . ARG A 1 105 ? -0.804 2.977 5.936 1.00 96.94 105 ARG A N 1
ATOM 796 C CA . ARG A 1 105 ? -0.551 3.211 4.511 1.00 96.94 105 ARG A CA 1
ATOM 797 C C . ARG A 1 105 ? -0.979 2.003 3.682 1.00 96.94 105 ARG A C 1
ATOM 799 O O . ARG A 1 105 ? -0.254 1.014 3.618 1.00 96.94 105 ARG A O 1
ATOM 806 N N . PHE A 1 106 ? -2.079 2.142 2.950 1.00 97.06 106 PHE A N 1
ATOM 807 C CA . PHE A 1 106 ? -2.451 1.206 1.891 1.00 97.06 106 PHE A CA 1
ATOM 808 C C . PHE A 1 106 ? -1.802 1.614 0.567 1.00 97.06 106 PHE A C 1
ATOM 810 O O . PHE A 1 106 ? -1.723 2.799 0.238 1.00 97.06 106 PHE A O 1
ATOM 817 N N . THR A 1 107 ? -1.315 0.635 -0.195 1.00 96.88 107 THR A N 1
ATOM 818 C CA . THR A 1 107 ? -0.784 0.850 -1.548 1.00 96.88 107 THR A CA 1
ATOM 819 C C . THR A 1 107 ? -1.471 -0.120 -2.490 1.00 96.88 107 THR A C 1
ATOM 821 O O . THR A 1 107 ? -1.252 -1.325 -2.414 1.00 96.88 107 THR A O 1
ATOM 824 N N . VAL A 1 108 ? -2.318 0.414 -3.362 1.00 96.56 108 VAL A N 1
ATOM 825 C CA . VAL A 1 108 ? -3.096 -0.394 -4.301 1.00 96.56 108 VAL A CA 1
ATOM 826 C C . VAL A 1 108 ? -2.238 -0.753 -5.510 1.00 96.56 108 VAL A C 1
ATOM 828 O O . VAL A 1 108 ? -1.388 0.031 -5.932 1.00 96.56 108 VAL A O 1
ATOM 831 N N . THR A 1 109 ? -2.466 -1.936 -6.076 1.00 97.94 109 THR A N 1
ATOM 832 C CA . THR A 1 109 ? -1.809 -2.405 -7.306 1.00 97.94 109 THR A CA 1
ATOM 833 C C . THR A 1 109 ? -2.850 -2.799 -8.358 1.00 97.94 109 THR A C 1
ATOM 835 O O . THR A 1 109 ? -4.034 -2.954 -8.049 1.00 97.94 109 THR A O 1
ATOM 838 N N . SER A 1 110 ? -2.409 -2.977 -9.607 1.00 97.88 110 SER A N 1
ATOM 839 C CA . SER A 1 110 ? -3.260 -3.441 -10.713 1.00 97.88 110 SER A CA 1
ATOM 840 C C . SER A 1 110 ? -3.713 -4.895 -10.592 1.00 97.88 110 SER A C 1
ATOM 842 O O . SER A 1 110 ? -4.609 -5.300 -11.329 1.00 97.88 110 SER A O 1
ATOM 844 N N . GLU A 1 111 ? -3.070 -5.667 -9.712 1.00 97.88 111 GLU A N 1
ATOM 845 C CA . GLU A 1 111 ? -3.287 -7.109 -9.555 1.00 97.88 111 GLU A CA 1
ATOM 846 C C . GLU A 1 111 ? -4.183 -7.444 -8.360 1.00 97.88 111 GLU A C 1
ATOM 848 O O . GLU A 1 111 ? -4.571 -8.595 -8.206 1.00 97.88 111 GLU A O 1
ATOM 853 N N . HIS A 1 112 ? -4.538 -6.453 -7.533 1.00 98.31 112 HIS A N 1
ATOM 854 C CA . HIS A 1 112 ? -5.595 -6.655 -6.547 1.00 98.31 112 HIS A CA 1
ATOM 855 C C . HIS A 1 112 ? -6.911 -6.929 -7.275 1.00 98.31 112 HIS A C 1
ATOM 857 O O . HIS A 1 112 ? -7.281 -6.181 -8.187 1.00 98.31 112 HIS A O 1
ATOM 863 N N . THR A 1 113 ? -7.614 -7.983 -6.872 1.00 98.19 113 THR A N 1
ATOM 864 C CA . THR A 1 113 ? -8.953 -8.265 -7.392 1.00 98.19 113 THR A CA 1
ATOM 865 C C . THR A 1 113 ? -10.003 -7.430 -6.667 1.00 98.19 113 THR A C 1
ATOM 867 O O . THR A 1 113 ? -9.737 -6.801 -5.639 1.00 98.19 113 THR A O 1
ATOM 870 N N . THR A 1 114 ? -11.217 -7.406 -7.213 1.00 97.44 114 THR A N 1
ATOM 871 C CA . THR A 1 114 ? -12.337 -6.707 -6.575 1.00 97.44 114 THR A CA 1
ATOM 872 C C . THR A 1 114 ? -12.677 -7.338 -5.225 1.00 97.44 114 THR A C 1
ATOM 874 O O . THR A 1 114 ? -12.897 -6.628 -4.249 1.00 97.44 114 THR A O 1
ATOM 877 N N . GLU A 1 115 ? -12.616 -8.662 -5.156 1.00 98.06 115 GLU A N 1
ATOM 878 C CA . GLU A 1 115 ? -12.899 -9.465 -3.971 1.00 98.06 115 GLU A CA 1
ATOM 879 C C . GLU A 1 115 ? -11.873 -9.182 -2.870 1.00 98.06 115 GLU A C 1
ATOM 881 O O . GLU A 1 115 ? -12.256 -8.910 -1.740 1.00 98.06 115 GLU A O 1
ATOM 886 N N . GLN A 1 116 ? -10.581 -9.110 -3.210 1.00 98.38 116 GLN A N 1
ATOM 887 C CA . GLN A 1 116 ? -9.529 -8.739 -2.253 1.00 98.38 116 GLN A CA 1
ATOM 888 C C . GLN A 1 116 ? -9.709 -7.319 -1.697 1.00 98.38 116 GLN A C 1
ATOM 890 O O . GLN A 1 116 ? -9.374 -7.048 -0.545 1.00 98.38 116 GLN A O 1
ATOM 895 N N . ILE A 1 117 ? -10.222 -6.387 -2.508 1.00 98.44 117 ILE A N 1
ATOM 896 C CA . ILE A 1 117 ? -10.529 -5.026 -2.048 1.00 98.44 117 ILE A CA 1
ATOM 897 C C . ILE A 1 117 ? -11.716 -5.042 -1.084 1.00 98.44 117 ILE A C 1
ATOM 899 O O . ILE A 1 117 ? -11.680 -4.347 -0.070 1.00 98.44 117 ILE A O 1
ATOM 903 N N . ASP A 1 118 ? -12.745 -5.830 -1.380 1.00 98.00 118 ASP A N 1
ATOM 904 C CA . ASP A 1 118 ? -13.926 -5.951 -0.527 1.00 98.00 118 ASP A CA 1
ATOM 905 C C . ASP A 1 118 ? -13.590 -6.650 0.802 1.00 98.00 118 ASP A C 1
ATOM 907 O O . ASP A 1 118 ? -14.005 -6.181 1.862 1.00 98.00 118 ASP A O 1
ATOM 911 N N . GLU A 1 119 ? -12.756 -7.692 0.771 1.00 98.19 119 GLU A N 1
ATOM 912 C CA . GLU A 1 119 ? -12.181 -8.331 1.962 1.00 98.19 119 GLU A CA 1
ATOM 913 C C . GLU A 1 119 ? -11.384 -7.327 2.804 1.00 98.19 119 GLU A C 1
ATOM 915 O O . GLU A 1 119 ? -11.565 -7.247 4.021 1.00 98.19 119 GLU A O 1
ATOM 920 N N . ALA A 1 120 ? -10.555 -6.496 2.163 1.00 98.31 120 ALA A N 1
ATOM 921 C CA . ALA A 1 120 ? -9.803 -5.459 2.860 1.00 98.31 120 ALA A CA 1
ATOM 922 C C . ALA A 1 120 ? -10.715 -4.413 3.516 1.00 98.31 120 ALA A C 1
ATOM 924 O O . ALA A 1 120 ? -10.444 -3.984 4.636 1.00 98.31 120 ALA A O 1
ATOM 925 N N . LEU A 1 121 ? -11.802 -4.012 2.849 1.00 98.56 121 LEU A N 1
ATOM 926 C CA . LEU A 1 121 ? -12.800 -3.094 3.404 1.00 98.56 121 LEU A CA 1
ATOM 927 C C . LEU A 1 121 ? -13.561 -3.713 4.581 1.00 98.56 121 LEU A C 1
ATOM 929 O O . LEU A 1 121 ? -13.807 -3.028 5.572 1.00 98.56 121 LEU A O 1
ATOM 933 N N . HIS A 1 122 ? -13.889 -5.002 4.507 1.00 98.50 122 HIS A N 1
ATOM 934 C CA . HIS A 1 122 ? -14.528 -5.708 5.612 1.00 98.50 122 HIS A CA 1
ATOM 935 C C . HIS A 1 122 ? -13.610 -5.790 6.840 1.00 98.50 122 HIS A C 1
ATOM 937 O O . HIS A 1 122 ? -14.011 -5.416 7.941 1.00 98.50 122 HIS A O 1
ATOM 943 N N . ALA A 1 123 ? -12.352 -6.190 6.647 1.00 98.38 123 ALA A N 1
ATOM 944 C CA . ALA A 1 123 ? -11.351 -6.211 7.711 1.00 98.38 123 ALA A CA 1
ATOM 945 C C . ALA A 1 123 ? -11.100 -4.815 8.307 1.00 98.38 123 ALA A C 1
ATOM 947 O O . ALA A 1 123 ? -10.894 -4.685 9.514 1.00 98.38 123 ALA A O 1
ATOM 948 N N . LEU A 1 124 ? -11.142 -3.767 7.476 1.00 98.25 124 LEU A N 1
ATOM 949 C CA . LEU A 1 124 ? -11.055 -2.375 7.915 1.00 98.25 124 LEU A CA 1
ATOM 950 C C . LEU A 1 124 ? -12.215 -1.984 8.835 1.00 98.25 124 LEU A C 1
ATOM 952 O O . LEU A 1 124 ? -11.953 -1.385 9.874 1.00 98.25 124 LEU A O 1
ATOM 956 N N . ASP A 1 125 ? -13.460 -2.330 8.502 1.00 98.44 125 ASP A N 1
ATOM 957 C CA . ASP A 1 125 ? -14.618 -2.060 9.370 1.00 98.44 125 ASP A CA 1
ATOM 958 C C . ASP A 1 125 ? -14.476 -2.763 10.730 1.00 98.44 125 ASP A C 1
ATOM 960 O O . ASP A 1 125 ? -14.585 -2.121 11.777 1.00 98.44 125 ASP A O 1
ATOM 964 N N . LEU A 1 126 ? -14.138 -4.059 10.725 1.00 98.25 126 LEU A N 1
ATOM 965 C CA . LEU A 1 126 ? -13.950 -4.845 11.949 1.00 98.25 126 LEU A CA 1
ATOM 966 C C . LEU A 1 126 ? -12.833 -4.272 12.830 1.00 98.25 126 LEU A C 1
ATOM 968 O O . LEU A 1 126 ? -13.067 -3.918 13.987 1.00 98.25 126 LEU A O 1
ATOM 972 N N . ALA A 1 127 ? -11.626 -4.123 12.280 1.00 98.00 127 ALA A N 1
ATOM 973 C CA . ALA A 1 127 ? -10.479 -3.605 13.020 1.00 98.00 127 ALA A CA 1
ATOM 974 C C . ALA A 1 127 ? -10.684 -2.145 13.460 1.00 98.00 127 ALA A C 1
ATOM 976 O O . ALA A 1 127 ? -10.219 -1.746 14.531 1.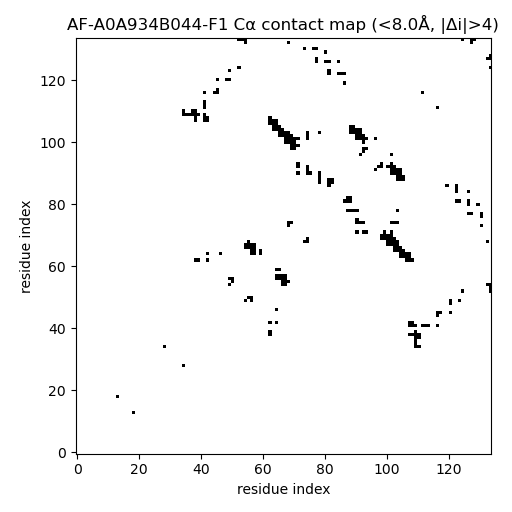00 98.00 127 ALA A O 1
ATOM 977 N N . GLY A 1 128 ? -11.379 -1.339 12.650 1.00 97.25 128 GLY A N 1
ATOM 978 C CA . GLY A 1 128 ? -11.686 0.057 12.950 1.00 97.25 128 GLY A CA 1
ATOM 979 C C . GLY A 1 128 ? -12.541 0.180 14.207 1.00 97.25 128 GLY A C 1
ATOM 980 O O . GLY A 1 128 ? -12.178 0.918 15.121 1.00 97.25 128 GLY A O 1
ATOM 981 N N . ARG A 1 129 ? -13.608 -0.620 14.300 1.00 97.06 129 ARG A N 1
ATOM 982 C CA . ARG A 1 129 ? -14.482 -0.686 15.483 1.00 97.06 129 ARG A CA 1
ATOM 983 C C . ARG A 1 129 ? -13.765 -1.238 16.713 1.00 97.06 129 ARG A C 1
ATOM 985 O O . ARG A 1 129 ? -13.886 -0.680 17.797 1.00 97.06 129 ARG A O 1
ATOM 992 N N . GLU A 1 130 ? -12.981 -2.306 16.555 1.00 97.00 130 GLU A N 1
ATOM 993 C CA . GLU A 1 130 ? -12.227 -2.928 17.658 1.00 97.00 130 GLU A CA 1
ATOM 994 C C . GLU A 1 130 ? -11.208 -1.975 18.297 1.00 97.00 130 GLU A C 1
ATOM 996 O O . GLU A 1 130 ? -10.922 -2.071 19.489 1.00 97.00 130 GLU A O 1
ATOM 1001 N N . THR A 1 131 ? -10.656 -1.057 17.502 1.00 95.12 131 THR A N 1
ATOM 1002 C CA . THR A 1 131 ? -9.665 -0.069 17.950 1.00 95.12 131 THR A CA 1
ATOM 1003 C C . THR A 1 131 ? -10.252 1.306 18.269 1.00 95.12 131 THR A C 1
ATOM 1005 O O . THR A 1 131 ? -9.506 2.197 18.679 1.00 95.12 131 THR A O 1
ATOM 1008 N N . GLY A 1 132 ? -11.570 1.486 18.118 1.00 94.56 132 GLY A N 1
ATOM 1009 C CA . GLY A 1 132 ? -12.263 2.754 18.367 1.00 94.56 132 GLY A CA 1
ATOM 1010 C C . GLY A 1 132 ? -11.921 3.866 17.368 1.00 94.56 132 GLY A C 1
ATOM 1011 O O . GLY A 1 132 ? -11.954 5.042 17.726 1.00 94.56 132 GLY A O 1
ATOM 1012 N N . LEU A 1 133 ? -11.537 3.504 16.139 1.00 93.75 133 LEU A N 1
ATOM 1013 C CA . LEU A 1 133 ? -11.273 4.440 15.038 1.00 93.75 133 LEU A CA 1
ATOM 1014 C C . LEU A 1 133 ? -12.504 4.722 14.165 1.00 93.75 133 LEU A C 1
ATOM 1016 O O . LEU A 1 133 ? -12.489 5.706 13.421 1.00 93.75 133 LEU A O 1
ATOM 1020 N N . LEU A 1 134 ? -13.523 3.865 14.259 1.00 91.00 134 LEU A N 1
ATOM 1021 C CA . LEU A 1 134 ? -14.859 4.001 13.677 1.00 91.00 134 LEU A CA 1
ATOM 1022 C C . LEU A 1 134 ? -15.895 3.935 14.800 1.00 91.00 134 LEU A C 1
ATOM 1024 O O . LEU A 1 134 ? -16.846 4.745 14.763 1.00 91.00 134 LEU A O 1
#

Nearest PDB structures (foldseek):
  7pob-assembly1_A  TM=9.634E-01  e=2.030E-10  Thermus thermophilus
  3tqx-assembly1_B  TM=9.602E-01  e=3.357E-10  Coxiella burnetii RSA 493
  1fc4-assembly1_B  TM=9.738E-01  e=8.619E-10  Escherichia coli
  7bxp-assembly1_B  TM=9.562E-01  e=7.601E-10  Cupriavidus necator
  7v5i-assembly1_B  TM=9.544E-01  e=8.094E-10  Vibrio proteolyticus NBRC 13287

Mean predicted aligned error: 3.63 Å

Secondary structure (DSSP, 8-state):
-----HHHHTSPPPPHHHHHHHHHHHHHHHH-HHHHHHHHHHHHHHHHHHHHHT--BPP-SSSEEEEEEESHHHHHHHHHHHHHTT---EEE-TTSS-TT-EEEEEE--TT--HHHHHHHHHHHHHHHHHTT--

pLDDT: mean 96.29, std 4.4, range [57.47, 98.56]

Foldseek 3Di:
DPDDPCVVVVDDDDDPVVVVVVVVVVVCVVVCCVQVVLLVVLLVLLQVLCVVLPFDWDDDPALKTKGWPQAQVLLVQLQVQLVVLVDHWDWDDPPRDDHRGITTIDGTGSPQDPVNSVSSSVSNSVSCVVSVVD

Radius of gyration: 19.08 Å; Cα contacts (8 Å, |Δi|>4): 162; chains: 1; bounding box: 57×27×43 Å